Protein AF-Q7WVA7-F1 (afdb_monomer_lite)

Sequence (109 aa):
MLLATSATSLAAIPFIAASCDGMMNNENKKPETNDKKESESVAKVVKAWETKIKNKLNSAHNYTVILNMLKDSIEDAELKNSISLANSDEARKRPVKEQEGQKIMFKVG

Radius of gyration: 16.21 Å; chains: 1; bounding box: 48×37×32 Å

Organism: Mycoplasmopsis bovis (NCBI:txid28903)

Foldseek 3Di:
DDPPPPDWDKDWDWPDDDDDDDDDDDDDDDDPDPVVVVVVLVVQLVVLCVPPNVVPFDQVDFLLNSLVSSLVSHPDPVQSVQKDFPDPVRRRPGDDPPDHGDITMIITD

pLDDT: mean 75.04, std 20.75, range [36.0, 95.69]

Secondary structure (DSSP, 8-state):
---------EE---------------------SHHHHHHHHHHHHHHHIIIIIGGG--TT--HHHHHHHHHHT---HHHHHHEEES-GGGTT--PPTT-TT----EEE-

InterPro domains:
  IPR049890 Variant surface antigen A-F-like, signal domain [NF033817] (2-22)

Structure (mmCIF, N/CA/C/O backbone):
data_AF-Q7WVA7-F1
#
_entry.id   AF-Q7WVA7-F1
#
loop_
_atom_site.group_PDB
_atom_site.id
_atom_site.type_symbol
_atom_site.label_atom_id
_atom_site.label_alt_id
_atom_site.label_comp_id
_atom_site.label_asym_id
_atom_site.label_entity_id
_atom_site.label_seq_id
_atom_site.pdbx_PDB_ins_code
_atom_site.Cartn_x
_atom_site.Cartn_y
_atom_site.Cartn_z
_atom_site.occupancy
_atom_site.B_iso_or_equiv
_atom_site.auth_seq_id
_atom_site.auth_comp_id
_atom_site.auth_asym_id
_atom_site.auth_atom_id
_atom_site.pdbx_PDB_model_num
ATOM 1 N N . MET A 1 1 ? -31.170 19.490 -1.586 1.00 41.97 1 MET A N 1
ATOM 2 C CA . MET A 1 1 ? -30.234 18.345 -1.570 1.00 41.97 1 MET A CA 1
ATOM 3 C C . MET A 1 1 ? -28.853 18.888 -1.245 1.00 41.97 1 MET A C 1
ATOM 5 O O . MET A 1 1 ? -28.324 19.656 -2.034 1.00 41.97 1 MET A O 1
ATOM 9 N N . LEU A 1 2 ? -28.333 18.592 -0.052 1.00 40.47 2 LEU A N 1
ATOM 10 C CA . LEU A 1 2 ? -26.975 18.960 0.354 1.00 40.47 2 LEU A CA 1
ATOM 11 C C . LEU A 1 2 ? -25.998 18.019 -0.358 1.00 40.47 2 LEU A C 1
ATOM 13 O O . LEU A 1 2 ? -25.998 16.819 -0.097 1.00 40.47 2 LEU A O 1
ATOM 17 N N . LEU A 1 3 ? -25.211 18.561 -1.288 1.00 47.94 3 LEU A N 1
ATOM 18 C CA . LEU A 1 3 ? -24.072 17.875 -1.891 1.00 47.94 3 LEU A CA 1
ATOM 19 C C . LEU A 1 3 ? -23.012 17.700 -0.801 1.00 47.94 3 LEU A C 1
ATOM 21 O O . LEU A 1 3 ? -22.247 18.616 -0.512 1.00 47.94 3 LEU A O 1
ATOM 25 N N . ALA A 1 4 ? -23.014 16.533 -0.160 1.00 49.66 4 ALA A N 1
ATOM 26 C CA . ALA A 1 4 ? -21.932 16.106 0.708 1.00 49.66 4 ALA A CA 1
ATOM 27 C C . ALA A 1 4 ? -20.686 15.907 -0.164 1.00 49.66 4 ALA A C 1
ATOM 29 O O . ALA A 1 4 ? -20.504 14.871 -0.799 1.00 49.66 4 ALA A O 1
ATOM 30 N N . THR A 1 5 ? -19.850 16.936 -0.249 1.00 51.50 5 THR A N 1
ATOM 31 C CA . THR A 1 5 ? -18.507 16.827 -0.808 1.00 51.50 5 THR A CA 1
ATOM 32 C C . THR A 1 5 ? -17.684 15.982 0.156 1.00 51.50 5 THR A C 1
ATOM 34 O O . THR A 1 5 ? -17.224 16.475 1.184 1.00 51.50 5 THR A O 1
ATOM 37 N N . SER A 1 6 ? -17.549 14.691 -0.138 1.00 54.19 6 SER A N 1
ATOM 38 C CA . SER A 1 6 ? -16.619 13.802 0.553 1.00 54.19 6 SER A CA 1
ATOM 39 C C . SER A 1 6 ? -15.200 14.335 0.352 1.00 54.19 6 SER A C 1
ATOM 41 O O . SER A 1 6 ? -14.657 14.269 -0.754 1.00 54.19 6 SER A O 1
ATOM 43 N N . ALA A 1 7 ? -14.623 14.914 1.403 1.00 56.38 7 ALA A N 1
ATOM 44 C CA . ALA A 1 7 ? -13.229 15.319 1.426 1.00 56.38 7 ALA A CA 1
ATOM 45 C C . ALA A 1 7 ? -12.370 14.050 1.467 1.00 56.38 7 ALA A C 1
ATOM 47 O O . ALA A 1 7 ? -12.280 13.387 2.492 1.00 56.38 7 ALA A O 1
ATOM 48 N N . THR A 1 8 ? -11.793 13.661 0.332 1.00 54.75 8 THR A N 1
ATOM 49 C CA . THR A 1 8 ? -10.808 12.576 0.283 1.00 54.75 8 THR A CA 1
ATOM 50 C C . THR A 1 8 ? -9.443 13.126 0.682 1.00 54.75 8 THR A C 1
ATOM 52 O O . THR A 1 8 ? -8.897 13.954 -0.056 1.00 54.75 8 THR A O 1
ATOM 55 N N . SER A 1 9 ? -8.863 12.659 1.787 1.00 56.19 9 SER A N 1
ATOM 56 C CA . SER A 1 9 ? -7.487 13.018 2.143 1.00 56.19 9 SER A CA 1
ATOM 57 C C . SER A 1 9 ? -6.473 12.213 1.329 1.00 56.19 9 SER A C 1
ATOM 59 O O . SER A 1 9 ? -6.592 11.001 1.138 1.00 56.19 9 SER A O 1
ATOM 61 N N . LEU A 1 10 ? -5.453 12.906 0.820 1.00 46.47 10 LEU A N 1
ATOM 62 C CA . LEU A 1 10 ? -4.354 12.333 0.045 1.00 46.47 10 LEU A CA 1
ATOM 63 C C . LEU A 1 10 ? -3.116 12.208 0.936 1.00 46.47 10 LEU A C 1
ATOM 65 O O . LEU A 1 10 ? -2.532 13.216 1.326 1.00 46.47 10 LEU A O 1
ATOM 69 N N . ALA A 1 11 ? -2.674 10.982 1.218 1.00 47.00 11 ALA A N 1
ATOM 70 C CA . ALA A 1 11 ? -1.398 10.753 1.887 1.00 47.00 11 ALA A CA 1
ATOM 71 C C . ALA A 1 11 ? -0.268 10.676 0.847 1.00 47.00 11 ALA A C 1
ATOM 73 O O . ALA A 1 11 ? -0.226 9.763 0.021 1.00 47.00 11 ALA A O 1
ATOM 74 N N . ALA A 1 12 ? 0.659 11.636 0.889 1.00 47.31 12 ALA A N 1
ATOM 75 C CA . ALA A 1 12 ? 1.881 11.627 0.090 1.00 47.31 12 ALA A CA 1
ATOM 76 C C . ALA A 1 12 ? 3.062 11.185 0.960 1.00 47.31 12 ALA A C 1
ATOM 78 O O . ALA A 1 12 ? 3.489 11.938 1.829 1.00 47.31 12 ALA A O 1
ATOM 79 N N . ILE A 1 13 ? 3.600 9.980 0.741 1.00 62.88 13 ILE A N 1
ATOM 80 C CA . ILE A 1 13 ? 4.726 9.451 1.529 1.00 62.88 13 ILE A CA 1
ATOM 81 C C . ILE A 1 13 ? 6.034 9.690 0.760 1.00 62.88 13 ILE A C 1
ATOM 83 O O . ILE A 1 13 ? 6.238 9.081 -0.294 1.00 62.88 13 ILE A O 1
ATOM 87 N N . PRO A 1 14 ? 6.939 10.563 1.235 1.00 47.94 14 PRO A N 1
ATOM 88 C CA . PRO A 1 14 ? 8.272 10.682 0.669 1.00 47.94 14 PRO A CA 1
ATOM 89 C C . PRO A 1 14 ? 9.234 9.684 1.344 1.00 47.94 14 PRO A C 1
ATOM 91 O O . PRO A 1 14 ? 9.171 9.448 2.547 1.00 47.94 14 PRO A O 1
ATOM 94 N N . PHE A 1 15 ? 10.166 9.105 0.586 1.00 41.25 15 PHE A N 1
ATOM 95 C CA . PHE A 1 15 ? 11.346 8.461 1.169 1.00 41.25 15 PHE A CA 1
ATOM 96 C C . PHE A 1 15 ? 12.370 9.567 1.448 1.00 41.25 15 PHE A C 1
ATOM 98 O O . PHE A 1 15 ? 13.102 9.947 0.540 1.00 41.25 15 PHE A O 1
ATOM 105 N N . ILE A 1 16 ? 12.392 10.134 2.658 1.00 49.53 16 ILE A N 1
ATOM 106 C CA . ILE A 1 16 ? 13.395 11.145 3.034 1.00 49.53 16 ILE A CA 1
ATOM 107 C C . ILE A 1 16 ? 14.431 10.514 3.964 1.00 49.53 16 ILE A C 1
ATOM 109 O O . ILE A 1 16 ? 14.090 9.953 5.006 1.00 49.53 16 ILE A O 1
ATOM 113 N N . ALA A 1 17 ? 15.696 10.592 3.546 1.00 46.66 17 ALA A N 1
ATOM 114 C CA . ALA A 1 17 ? 16.859 10.405 4.399 1.00 46.66 17 ALA A CA 1
ATOM 115 C C . ALA A 1 17 ? 16.918 11.549 5.420 1.00 46.66 17 ALA A C 1
ATOM 117 O O . ALA A 1 17 ? 16.717 12.709 5.070 1.00 46.66 17 ALA A O 1
ATOM 118 N N . ALA A 1 18 ? 17.151 11.208 6.685 1.00 53.06 18 ALA A N 1
ATOM 119 C CA . ALA A 1 18 ? 17.089 12.146 7.793 1.00 53.06 18 ALA A CA 1
ATOM 120 C C . ALA A 1 18 ? 18.079 13.313 7.647 1.00 53.06 18 ALA A C 1
ATOM 122 O O . ALA A 1 18 ? 19.285 13.107 7.553 1.00 53.06 18 ALA A O 1
ATOM 123 N N . SER A 1 19 ? 17.562 14.528 7.794 1.00 42.69 19 SER A N 1
ATOM 124 C CA . SER A 1 19 ? 18.241 15.587 8.536 1.00 42.69 19 SER A CA 1
ATOM 125 C C . SER A 1 19 ? 17.177 16.413 9.254 1.00 42.69 19 SER A C 1
ATOM 127 O O . SER A 1 19 ? 16.357 17.071 8.616 1.00 42.69 19 SER A O 1
ATOM 129 N N . CYS A 1 20 ? 17.153 16.310 10.582 1.00 48.78 20 CYS A N 1
ATOM 130 C CA . CYS A 1 20 ? 16.380 17.193 11.446 1.00 48.78 20 CYS A CA 1
ATOM 131 C C . CYS A 1 20 ? 17.010 18.585 11.417 1.00 48.78 20 CYS A C 1
ATOM 133 O O . CYS A 1 20 ? 18.177 18.697 11.775 1.00 48.78 20 CYS A O 1
ATOM 135 N N . ASP A 1 21 ? 16.235 19.615 11.077 1.00 41.22 21 ASP A N 1
ATOM 136 C CA . ASP A 1 21 ? 16.490 20.982 11.537 1.00 41.22 21 ASP A CA 1
ATOM 137 C C . ASP A 1 21 ? 15.208 21.840 11.452 1.00 41.22 21 ASP A C 1
ATOM 139 O O . ASP A 1 21 ? 14.541 21.867 10.420 1.00 41.22 21 ASP A O 1
ATOM 143 N N . GLY A 1 22 ? 14.858 22.499 12.563 1.00 42.78 22 GLY A N 1
ATOM 144 C CA . GLY A 1 22 ? 14.199 23.815 12.587 1.00 42.78 22 GLY A CA 1
ATOM 145 C C . GLY A 1 22 ? 12.715 23.988 12.201 1.00 42.78 22 GLY A C 1
ATOM 146 O O . GLY A 1 22 ? 12.402 24.305 11.064 1.00 42.78 22 GLY A O 1
ATOM 147 N N . MET A 1 23 ? 11.827 23.932 13.208 1.00 44.66 23 MET A N 1
ATOM 148 C CA . MET A 1 23 ? 10.958 25.039 13.695 1.00 44.66 23 MET A CA 1
ATOM 149 C C . MET A 1 23 ? 10.136 25.899 12.696 1.00 44.66 23 MET A C 1
ATOM 151 O O . MET A 1 23 ? 10.725 26.576 11.869 1.00 44.66 23 MET A O 1
ATOM 155 N N . MET A 1 24 ? 8.799 26.004 12.890 1.00 39.75 24 MET A N 1
ATOM 156 C CA . MET A 1 24 ? 7.986 27.256 12.916 1.00 39.75 24 MET A CA 1
ATOM 157 C C . MET A 1 24 ? 6.501 27.005 13.294 1.00 39.75 24 MET A C 1
ATOM 159 O O . MET A 1 24 ? 6.002 25.887 13.239 1.00 39.75 24 MET A O 1
ATOM 163 N N . ASN A 1 25 ? 5.852 28.082 13.749 1.00 43.12 25 ASN A N 1
ATOM 164 C CA . ASN A 1 25 ? 4.722 28.201 14.679 1.00 43.12 25 ASN A CA 1
ATOM 165 C C . ASN A 1 25 ? 3.283 28.146 14.097 1.00 4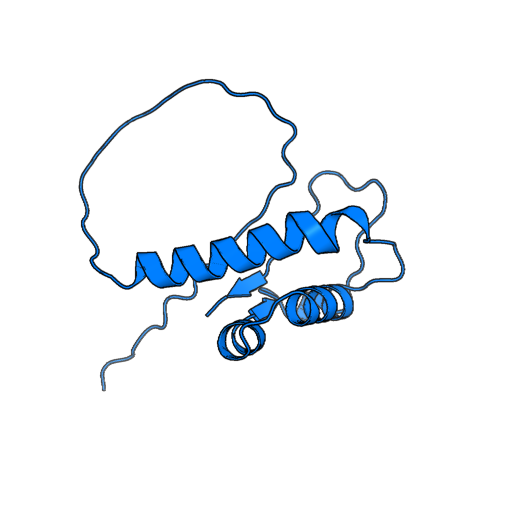3.12 25 ASN A C 1
ATOM 167 O O . ASN A 1 25 ? 3.052 28.493 12.946 1.00 43.12 25 ASN A O 1
ATOM 171 N N . ASN A 1 26 ? 2.351 27.940 15.044 1.00 41.56 26 ASN A N 1
ATOM 172 C CA . ASN A 1 26 ? 1.099 28.680 15.317 1.00 41.56 26 ASN A CA 1
ATOM 173 C C . ASN A 1 26 ? -0.288 28.289 14.754 1.00 41.56 26 ASN A C 1
ATOM 175 O O . ASN A 1 26 ? -0.508 28.091 13.567 1.00 41.56 26 ASN A O 1
ATOM 179 N N . GLU A 1 27 ? -1.225 28.377 15.713 1.00 37.22 27 GLU A N 1
ATOM 180 C CA . GLU A 1 27 ? -2.631 28.809 15.643 1.00 37.22 27 GLU A CA 1
ATOM 181 C C . GLU A 1 27 ? -3.749 27.826 15.235 1.00 37.22 27 GLU A C 1
ATOM 183 O O . GLU A 1 27 ? -4.113 27.634 14.083 1.00 37.22 27 GLU A O 1
ATOM 188 N N . ASN A 1 28 ? -4.391 27.307 16.290 1.00 53.50 28 ASN A N 1
ATOM 189 C CA . ASN A 1 28 ? -5.833 27.383 16.547 1.00 53.50 28 ASN A CA 1
ATOM 190 C C . ASN A 1 28 ? -6.790 27.023 15.391 1.00 53.50 28 ASN A C 1
ATOM 192 O O . ASN A 1 28 ? -7.395 27.879 14.747 1.00 53.50 28 ASN A O 1
ATOM 196 N N . LYS A 1 29 ? -7.076 25.727 15.254 1.00 36.00 29 LYS A N 1
ATOM 197 C CA . LYS A 1 29 ? -8.397 25.265 14.820 1.00 36.00 29 LYS A CA 1
ATOM 198 C C . LYS A 1 29 ? -8.650 23.896 15.426 1.00 36.00 29 LYS A C 1
ATOM 200 O O . LYS A 1 29 ? -7.919 22.952 15.158 1.00 36.00 29 LYS A O 1
ATOM 205 N N . LYS A 1 30 ? -9.671 23.791 16.269 1.00 52.66 30 LYS A N 1
ATOM 206 C CA . LYS A 1 30 ? -10.224 22.496 16.667 1.00 52.66 30 LYS A CA 1
ATOM 207 C C . LYS A 1 30 ? -10.964 21.923 15.448 1.00 52.66 30 LYS A C 1
ATOM 209 O O . LYS A 1 30 ? -11.811 22.632 14.899 1.00 52.66 30 LYS A O 1
ATOM 214 N N . PRO A 1 31 ? -10.715 20.663 15.064 1.00 42.47 31 PRO A N 1
ATOM 215 C CA . PRO A 1 31 ? -11.816 19.821 14.635 1.00 42.47 31 PRO A CA 1
ATOM 216 C C . PRO A 1 31 ? -11.829 18.557 15.489 1.00 42.47 31 PRO A C 1
ATOM 218 O O . PRO A 1 31 ? -10.857 17.813 15.617 1.00 42.47 31 PRO A O 1
ATOM 221 N N . GLU A 1 32 ? -12.950 18.370 16.168 1.00 49.56 32 GLU A N 1
ATOM 222 C CA . GLU A 1 32 ? -13.168 17.234 17.041 1.00 49.56 32 GLU A CA 1
ATOM 223 C C . GLU A 1 32 ? -13.513 15.995 16.213 1.00 49.56 32 GLU A C 1
ATOM 225 O O . GLU A 1 32 ? -14.466 15.965 15.435 1.00 49.56 32 GLU A O 1
ATOM 230 N N . THR A 1 33 ? -12.788 14.919 16.515 1.00 43.97 33 THR A N 1
ATOM 231 C CA . THR A 1 33 ? -13.140 13.499 16.335 1.00 43.97 33 THR A CA 1
ATOM 232 C C . THR A 1 33 ? -12.974 12.835 14.960 1.00 43.97 33 THR A C 1
ATOM 234 O O . THR A 1 33 ? -12.570 11.674 14.956 1.00 43.97 33 THR A O 1
ATOM 237 N N . ASN A 1 34 ? -13.183 13.499 13.815 1.00 43.34 34 ASN A N 1
ATOM 238 C CA . ASN A 1 34 ? -13.024 12.833 12.501 1.00 43.34 34 ASN A CA 1
ATOM 239 C C . ASN A 1 34 ? -11.558 12.713 12.044 1.00 43.34 34 ASN A C 1
ATOM 241 O O . ASN A 1 34 ? -11.127 11.625 11.658 1.00 43.34 34 ASN A 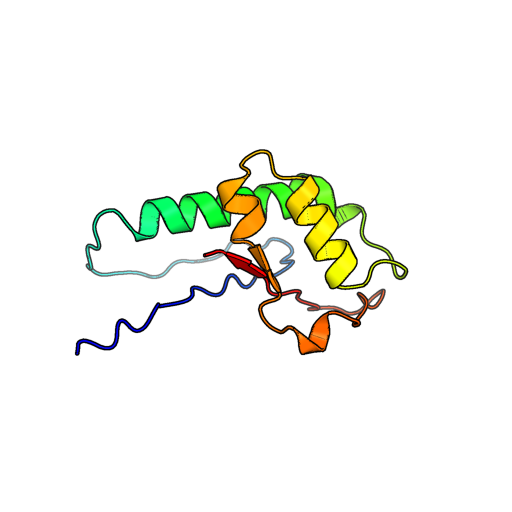O 1
ATOM 245 N N . ASP A 1 35 ? -10.753 13.765 12.214 1.00 48.03 35 ASP A N 1
ATOM 246 C CA . ASP A 1 35 ? -9.330 13.769 11.837 1.00 48.03 35 ASP A CA 1
ATOM 247 C C . ASP A 1 35 ? -8.500 12.739 12.615 1.00 48.03 35 ASP A C 1
ATOM 249 O O . ASP A 1 35 ? -7.470 12.257 12.144 1.00 48.03 35 ASP A O 1
ATOM 253 N N . LYS A 1 36 ? -8.942 12.355 13.819 1.00 52.53 36 LYS A N 1
ATOM 254 C CA . LYS A 1 36 ? -8.220 11.388 14.652 1.00 52.53 36 LYS A CA 1
ATOM 255 C C . LYS A 1 36 ? -8.353 9.955 14.123 1.00 52.53 36 LYS A C 1
ATOM 257 O O . LYS A 1 36 ? -7.358 9.247 14.040 1.00 52.53 36 LYS A O 1
ATOM 262 N N . LYS A 1 37 ? -9.553 9.532 13.705 1.00 56.25 37 LYS A N 1
ATOM 263 C CA . LYS A 1 37 ? -9.763 8.185 13.135 1.00 56.25 37 LYS A CA 1
ATOM 264 C C . LYS A 1 37 ? -9.128 8.058 11.746 1.00 56.25 37 LYS A C 1
ATOM 266 O O . LYS A 1 37 ? -8.567 7.012 11.411 1.00 56.25 37 LYS A O 1
ATOM 271 N N . GLU A 1 38 ? -9.195 9.124 10.952 1.00 57.16 38 GLU A N 1
ATOM 272 C CA . GLU A 1 38 ? -8.550 9.192 9.641 1.00 57.16 38 GLU A CA 1
ATOM 273 C C . GLU A 1 38 ? -7.022 9.188 9.774 1.00 57.16 38 GLU A C 1
ATOM 275 O O . GLU A 1 38 ? -6.354 8.372 9.140 1.00 57.16 38 GLU A O 1
ATOM 280 N N . SER A 1 39 ? -6.463 9.986 10.692 1.00 72.38 39 SER A N 1
ATOM 281 C CA . SER A 1 39 ? -5.025 9.949 10.989 1.00 72.38 39 SER A CA 1
ATOM 282 C C . SER A 1 39 ? -4.566 8.606 11.563 1.00 72.38 39 SER A C 1
ATOM 284 O O . SER A 1 39 ? -3.489 8.144 11.197 1.00 72.38 39 SER A O 1
ATOM 286 N N . GLU A 1 40 ? -5.373 7.919 12.378 1.00 84.19 40 GLU A N 1
ATOM 287 C CA . GLU A 1 40 ? -5.068 6.562 12.857 1.00 84.19 40 GLU A CA 1
ATOM 288 C C . GLU A 1 40 ? -5.070 5.528 11.721 1.00 84.19 40 GLU A C 1
ATOM 290 O O . GLU A 1 40 ? -4.186 4.671 11.654 1.00 84.19 40 GLU A O 1
ATOM 295 N N . SER A 1 41 ? -6.038 5.611 10.808 1.00 87.19 41 SER A N 1
ATOM 296 C CA . SER A 1 41 ? -6.145 4.720 9.646 1.00 87.19 41 SER A CA 1
ATOM 297 C C . SER A 1 41 ? -4.966 4.916 8.696 1.00 87.19 41 SER A C 1
ATOM 299 O O . SER A 1 41 ? -4.293 3.952 8.327 1.00 87.19 41 SER A O 1
ATOM 301 N N . VAL A 1 42 ? -4.645 6.170 8.377 1.00 88.38 42 VAL A N 1
ATOM 302 C CA . VAL A 1 42 ? -3.468 6.529 7.579 1.00 88.38 42 VAL A CA 1
ATOM 303 C C . VAL A 1 42 ? -2.185 6.081 8.280 1.00 88.38 42 VAL A C 1
ATOM 305 O O . VAL A 1 42 ? -1.340 5.457 7.644 1.00 88.38 42 VAL A O 1
ATOM 308 N N . ALA A 1 43 ? -2.047 6.296 9.591 1.00 89.56 43 ALA A N 1
ATOM 309 C CA . ALA A 1 43 ? -0.872 5.861 10.347 1.00 89.56 43 ALA A CA 1
ATOM 310 C C . ALA A 1 43 ? -0.685 4.335 10.315 1.00 89.56 43 ALA A C 1
ATOM 312 O O . ALA A 1 43 ? 0.440 3.857 10.150 1.00 89.56 43 ALA A O 1
ATOM 313 N N . LYS A 1 44 ? -1.769 3.553 10.414 1.00 91.38 44 LYS A N 1
ATOM 314 C CA . LYS A 1 44 ? -1.723 2.088 10.259 1.00 91.38 44 LYS A CA 1
ATOM 315 C C . LYS A 1 44 ? -1.231 1.686 8.867 1.00 91.38 44 LYS A C 1
ATOM 317 O O . LYS A 1 44 ? -0.362 0.820 8.763 1.00 91.38 44 LYS A O 1
ATOM 322 N N . VAL A 1 45 ? -1.742 2.330 7.817 1.00 91.31 45 VAL A N 1
ATOM 323 C CA . VAL A 1 45 ? -1.336 2.073 6.425 1.00 91.31 45 VAL A CA 1
ATOM 324 C C . VAL A 1 45 ? 0.137 2.430 6.204 1.00 91.31 45 VAL A C 1
ATOM 326 O O . VAL A 1 45 ? 0.883 1.623 5.651 1.00 91.31 45 VAL A O 1
ATOM 329 N N . VAL A 1 46 ? 0.587 3.588 6.698 1.00 91.31 46 VAL A N 1
ATOM 330 C CA . VAL A 1 46 ? 1.993 4.025 6.633 1.00 91.31 46 VAL A CA 1
ATOM 331 C C . VAL A 1 46 ? 2.902 3.040 7.370 1.00 91.31 46 VAL A C 1
ATOM 333 O O . VAL A 1 46 ? 3.908 2.593 6.823 1.00 91.31 46 VAL A O 1
ATOM 336 N N . LYS A 1 47 ? 2.526 2.616 8.580 1.00 92.19 47 LYS A N 1
ATOM 337 C CA . LYS A 1 47 ? 3.303 1.636 9.347 1.00 92.19 47 LYS A CA 1
ATOM 338 C C . LYS A 1 47 ? 3.389 0.287 8.630 1.00 92.19 47 LYS A C 1
ATOM 340 O O . LYS A 1 47 ? 4.463 -0.318 8.592 1.00 92.19 47 LYS A O 1
ATOM 345 N N . ALA A 1 48 ? 2.287 -0.197 8.054 1.00 93.38 48 ALA A N 1
ATOM 346 C CA . ALA A 1 48 ? 2.278 -1.430 7.266 1.00 93.38 48 ALA A CA 1
ATOM 347 C C . ALA A 1 48 ? 3.194 -1.308 6.037 1.00 93.38 48 ALA A C 1
ATOM 349 O O . ALA A 1 48 ? 4.003 -2.200 5.775 1.00 93.38 48 ALA A O 1
ATOM 350 N N . TRP A 1 49 ? 3.139 -0.171 5.340 1.00 93.12 49 TRP A N 1
ATOM 351 C CA . TRP A 1 49 ? 4.025 0.136 4.223 1.00 93.12 49 TRP A CA 1
ATOM 352 C C . TRP A 1 49 ? 5.506 0.054 4.614 1.00 93.12 49 TRP A C 1
ATOM 354 O O . TRP A 1 49 ? 6.263 -0.718 4.017 1.00 93.12 49 TRP A O 1
ATOM 364 N N . GLU A 1 50 ? 5.917 0.810 5.634 1.00 90.50 50 GLU A N 1
ATOM 365 C CA . GLU A 1 50 ? 7.318 0.912 6.051 1.00 90.50 50 GLU A CA 1
ATOM 366 C C . GLU A 1 50 ? 7.880 -0.414 6.561 1.00 90.50 50 GLU A C 1
ATOM 368 O O . GLU A 1 50 ? 9.015 -0.770 6.246 1.00 90.50 50 GLU A O 1
ATOM 373 N N . THR A 1 51 ? 7.082 -1.168 7.321 1.00 93.12 51 THR A N 1
ATOM 374 C CA . THR A 1 51 ? 7.552 -2.389 7.989 1.00 93.12 51 THR A CA 1
ATOM 375 C C . THR A 1 51 ? 7.437 -3.645 7.129 1.00 93.12 51 THR A C 1
ATOM 377 O O . THR A 1 51 ? 8.231 -4.571 7.302 1.00 93.12 51 THR A O 1
ATOM 380 N N . LYS A 1 52 ? 6.456 -3.723 6.217 1.00 92.06 52 LYS A N 1
ATOM 381 C CA . LYS A 1 52 ? 6.150 -4.962 5.481 1.00 92.06 52 LYS A CA 1
ATOM 382 C C . LYS A 1 52 ? 6.426 -4.884 3.986 1.00 92.06 52 LYS A C 1
ATOM 384 O O . LYS A 1 52 ? 6.732 -5.930 3.412 1.00 92.06 52 LYS A O 1
ATOM 389 N N . ILE A 1 53 ? 6.334 -3.702 3.369 1.00 91.75 53 ILE A N 1
ATOM 390 C CA . ILE A 1 53 ? 6.303 -3.565 1.902 1.00 91.75 53 ILE A CA 1
ATOM 391 C C . ILE A 1 53 ? 7.554 -2.895 1.338 1.00 91.75 53 ILE A C 1
ATOM 393 O O . ILE A 1 53 ? 8.153 -3.438 0.413 1.00 91.75 53 ILE A O 1
ATOM 397 N N . LYS A 1 54 ? 7.974 -1.755 1.899 1.00 86.06 54 LYS A N 1
ATOM 398 C CA . LYS A 1 54 ? 9.024 -0.867 1.363 1.00 86.06 54 LYS A CA 1
ATOM 399 C C . LYS A 1 54 ? 10.285 -1.596 0.872 1.00 86.06 54 LYS A C 1
ATOM 401 O O . LYS A 1 54 ? 10.750 -1.332 -0.231 1.00 86.06 54 LYS A O 1
ATOM 406 N N . ASN A 1 55 ? 10.793 -2.553 1.647 1.00 87.62 55 ASN A N 1
ATOM 407 C CA . ASN A 1 55 ? 12.031 -3.281 1.329 1.00 87.62 55 ASN A CA 1
ATOM 408 C C . ASN A 1 55 ? 11.823 -4.546 0.470 1.00 87.62 55 ASN A C 1
ATOM 410 O O . ASN A 1 55 ? 12.784 -5.253 0.185 1.00 87.62 55 ASN A O 1
ATOM 414 N N . LYS A 1 56 ? 10.582 -4.865 0.083 1.00 87.50 56 LYS A N 1
ATOM 415 C CA . LYS A 1 56 ? 10.225 -6.059 -0.710 1.00 87.50 56 LYS A CA 1
ATOM 416 C C . LYS A 1 56 ? 9.855 -5.734 -2.158 1.00 87.50 56 LYS A C 1
ATOM 418 O O . LYS A 1 56 ? 9.502 -6.632 -2.921 1.00 87.50 56 LYS A O 1
ATOM 423 N N . LEU A 1 57 ? 9.885 -4.457 -2.537 1.00 87.12 57 LEU A N 1
ATOM 424 C CA . LEU A 1 57 ? 9.545 -4.024 -3.886 1.00 87.12 57 LEU A CA 1
ATOM 425 C C . LEU A 1 57 ? 10.652 -4.388 -4.874 1.00 87.12 57 LEU A C 1
ATOM 427 O O . LEU A 1 57 ? 11.838 -4.251 -4.591 1.00 87.12 57 LEU A O 1
ATOM 431 N N . ASN A 1 58 ? 10.243 -4.836 -6.054 1.00 85.12 58 ASN A N 1
ATOM 432 C CA . ASN A 1 58 ? 11.123 -5.110 -7.178 1.00 85.12 58 ASN A CA 1
ATOM 433 C C . ASN A 1 58 ? 10.403 -4.718 -8.480 1.00 85.12 58 ASN A C 1
ATOM 435 O O . ASN A 1 58 ? 9.225 -4.352 -8.464 1.00 85.12 58 ASN A O 1
ATOM 439 N N . SER A 1 59 ? 11.105 -4.809 -9.608 1.00 83.06 59 SER A N 1
ATOM 440 C CA . SER A 1 59 ? 10.596 -4.401 -10.923 1.00 83.06 59 SER A CA 1
ATOM 441 C C . SER A 1 59 ? 9.430 -5.248 -11.453 1.00 83.06 59 SER A C 1
ATOM 443 O O . SER A 1 59 ? 8.775 -4.832 -12.407 1.00 83.06 59 SER A O 1
ATOM 445 N N . ALA A 1 60 ? 9.140 -6.414 -10.867 1.00 87.69 60 ALA A N 1
ATOM 446 C CA . ALA A 1 60 ? 7.998 -7.243 -11.252 1.00 87.69 60 ALA A CA 1
ATOM 447 C C . ALA A 1 60 ? 6.678 -6.757 -10.629 1.00 87.69 60 ALA A C 1
ATOM 449 O O . ALA A 1 60 ? 5.603 -7.033 -11.166 1.00 87.69 60 ALA A O 1
ATOM 450 N N . HIS A 1 61 ? 6.736 -6.009 -9.525 1.00 92.56 61 HIS A N 1
ATOM 451 C CA . HIS A 1 61 ? 5.547 -5.513 -8.840 1.00 92.56 61 HIS A CA 1
ATOM 452 C C . HIS A 1 61 ? 5.033 -4.238 -9.515 1.00 92.56 61 HIS A C 1
ATOM 454 O O . HIS A 1 61 ? 5.694 -3.209 -9.482 1.00 92.56 61 HIS A O 1
ATOM 460 N N . ASN A 1 62 ? 3.847 -4.275 -10.122 1.00 94.31 62 ASN A N 1
ATOM 461 C CA . ASN A 1 62 ? 3.154 -3.051 -10.544 1.00 94.31 62 ASN A CA 1
ATOM 462 C C . ASN A 1 62 ? 2.349 -2.448 -9.381 1.00 94.31 62 ASN A C 1
ATOM 464 O O . ASN A 1 62 ? 2.184 -3.078 -8.337 1.00 94.31 62 ASN A O 1
ATOM 468 N N . TYR A 1 63 ? 1.831 -1.234 -9.546 1.00 94.31 63 TYR A N 1
ATOM 469 C CA . TYR A 1 63 ? 1.145 -0.530 -8.459 1.00 94.31 63 TYR A CA 1
ATOM 470 C C . TYR A 1 63 ? -0.117 -1.255 -7.969 1.00 94.31 63 TYR A C 1
ATOM 472 O O . TYR A 1 63 ? -0.421 -1.193 -6.780 1.00 94.31 63 TYR A O 1
ATOM 480 N N . THR A 1 64 ? -0.812 -2.012 -8.826 1.00 95.31 64 THR A N 1
ATOM 481 C CA . THR A 1 64 ? -1.904 -2.902 -8.392 1.00 95.31 64 THR A CA 1
ATOM 482 C C . THR A 1 64 ? -1.416 -4.014 -7.469 1.00 95.31 64 THR A C 1
ATOM 484 O O . THR A 1 64 ? -2.019 -4.255 -6.428 1.00 95.31 64 THR A O 1
ATOM 487 N N . VAL A 1 65 ? -0.320 -4.688 -7.821 1.00 95.69 65 VAL A N 1
ATOM 488 C CA . VAL A 1 65 ? 0.266 -5.737 -6.975 1.00 95.69 65 VAL A CA 1
ATOM 489 C C . VAL A 1 65 ? 0.704 -5.143 -5.641 1.00 95.69 65 VAL A C 1
ATOM 491 O O . VAL A 1 65 ? 0.411 -5.708 -4.594 1.00 95.69 65 VAL A O 1
ATOM 494 N N . ILE A 1 66 ? 1.331 -3.969 -5.666 1.00 94.88 66 ILE A N 1
ATOM 495 C CA . ILE A 1 66 ? 1.771 -3.265 -4.459 1.00 94.88 66 ILE A CA 1
ATOM 496 C C . ILE A 1 66 ? 0.580 -2.886 -3.567 1.00 94.88 66 ILE A C 1
ATOM 498 O O . ILE A 1 66 ? 0.647 -3.076 -2.354 1.00 94.88 66 ILE A O 1
ATOM 502 N N . LEU A 1 67 ? -0.521 -2.402 -4.154 1.00 95.31 67 LEU A N 1
ATOM 503 C CA . LEU A 1 67 ? -1.768 -2.145 -3.431 1.00 95.31 67 LEU A CA 1
ATOM 504 C C . LEU A 1 67 ? -2.287 -3.419 -2.751 1.00 95.31 67 LEU A C 1
ATOM 506 O O . LEU A 1 67 ? -2.642 -3.375 -1.577 1.00 95.31 67 LEU A O 1
ATOM 510 N N . ASN A 1 68 ? -2.315 -4.546 -3.462 1.00 95.44 68 ASN A N 1
ATOM 511 C CA . ASN A 1 68 ? -2.787 -5.811 -2.897 1.00 95.44 68 ASN A CA 1
ATOM 512 C C . ASN A 1 68 ? -1.890 -6.279 -1.749 1.00 95.44 68 ASN A C 1
ATOM 514 O O . ASN A 1 68 ? -2.396 -6.579 -0.675 1.00 95.44 68 ASN A O 1
ATOM 518 N N . MET A 1 69 ? -0.565 -6.216 -1.916 1.00 94.94 69 MET A N 1
ATOM 519 C CA . MET A 1 69 ? 0.374 -6.532 -0.836 1.00 94.94 69 MET A CA 1
ATOM 520 C C . MET A 1 69 ? 0.133 -5.653 0.399 1.00 94.94 69 MET A C 1
ATOM 522 O O . MET A 1 69 ? 0.175 -6.142 1.528 1.00 94.94 69 MET A O 1
ATOM 526 N N . LEU A 1 70 ? -0.135 -4.358 0.205 1.00 95.00 70 LEU A N 1
ATOM 527 C CA . LEU A 1 70 ? -0.449 -3.436 1.296 1.00 95.00 70 LEU A CA 1
ATOM 528 C C . LEU A 1 70 ? -1.754 -3.821 2.011 1.00 95.00 70 LEU A C 1
ATOM 530 O O . LEU A 1 70 ? -1.776 -3.851 3.240 1.00 95.00 70 LEU A O 1
ATOM 534 N N . LYS A 1 71 ? -2.811 -4.176 1.270 1.00 95.12 71 LYS A N 1
ATOM 535 C CA . LYS A 1 71 ? -4.075 -4.667 1.847 1.00 95.12 71 LYS A CA 1
ATOM 536 C C . LYS A 1 71 ? -3.887 -5.978 2.610 1.00 95.12 71 LYS A C 1
ATOM 538 O O . LYS A 1 71 ? -4.402 -6.121 3.717 1.00 95.12 71 LYS A O 1
ATOM 543 N N . ASP A 1 72 ? -3.107 -6.904 2.068 1.00 95.25 72 ASP A N 1
ATOM 544 C CA . ASP A 1 72 ? -2.807 -8.189 2.707 1.00 95.25 72 ASP A CA 1
ATOM 545 C C . ASP A 1 72 ? -1.997 -8.016 4.001 1.00 95.25 72 ASP A C 1
ATOM 547 O O . ASP A 1 72 ? -2.080 -8.844 4.905 1.00 95.25 72 ASP A O 1
ATOM 551 N N . SER A 1 73 ? -1.251 -6.912 4.118 1.00 92.81 73 SER A N 1
ATOM 552 C CA . SER A 1 73 ? -0.436 -6.570 5.295 1.00 92.81 73 SER A CA 1
ATOM 553 C C . SER A 1 73 ? -1.224 -5.966 6.457 1.00 92.81 73 SER A C 1
ATOM 555 O O . SER A 1 73 ? -0.667 -5.776 7.538 1.00 92.81 73 SER A O 1
ATOM 557 N N . ILE A 1 74 ? -2.482 -5.601 6.229 1.00 92.94 74 ILE A N 1
ATOM 558 C CA . ILE A 1 74 ? -3.370 -5.017 7.234 1.00 92.94 74 ILE A CA 1
ATOM 559 C C . ILE A 1 74 ? -4.242 -6.145 7.792 1.00 92.94 74 ILE A C 1
ATOM 561 O O . ILE A 1 74 ? -4.493 -7.131 7.112 1.00 92.94 74 ILE A O 1
ATOM 565 N N . GLU A 1 75 ? -4.690 -6.058 9.039 1.00 91.62 75 GLU A N 1
ATOM 566 C CA . GLU A 1 75 ? -5.609 -7.057 9.616 1.00 91.62 75 GLU A CA 1
ATOM 567 C C . GLU A 1 75 ? -7.062 -6.578 9.545 1.00 91.62 75 GLU A C 1
ATOM 569 O O . GLU A 1 75 ? -7.959 -7.341 9.199 1.00 91.62 75 GLU A O 1
ATOM 574 N N . ASP A 1 76 ? -7.266 -5.284 9.781 1.00 90.88 76 ASP A N 1
ATOM 575 C CA . ASP A 1 76 ? -8.554 -4.595 9.763 1.00 90.88 76 ASP A CA 1
ATOM 576 C C . ASP A 1 76 ? -9.224 -4.656 8.376 1.00 90.88 76 ASP A C 1
ATOM 578 O O . ASP A 1 76 ? -8.745 -4.064 7.406 1.00 90.88 76 ASP A O 1
ATOM 582 N N . ALA A 1 77 ? -10.332 -5.394 8.281 1.00 90.94 77 ALA A N 1
ATOM 583 C CA . ALA A 1 77 ? -11.042 -5.626 7.026 1.00 90.94 77 ALA A CA 1
ATOM 584 C C . ALA A 1 77 ? -11.730 -4.367 6.472 1.00 90.94 77 ALA A C 1
ATOM 586 O O . ALA A 1 77 ? -11.776 -4.196 5.253 1.00 90.94 77 ALA A O 1
ATOM 587 N N . GLU A 1 78 ? -12.235 -3.479 7.334 1.00 90.44 78 GLU A N 1
ATOM 588 C CA . GLU A 1 78 ? -12.843 -2.218 6.890 1.00 90.44 78 GLU A CA 1
ATOM 589 C C . GLU A 1 78 ? -11.778 -1.327 6.250 1.00 90.44 78 GLU A C 1
ATOM 591 O O . GLU A 1 78 ? -11.959 -0.832 5.135 1.00 90.44 78 GLU A O 1
ATOM 596 N N . LEU A 1 79 ? -10.618 -1.218 6.902 1.00 90.94 79 LEU A N 1
ATOM 597 C CA . LEU A 1 79 ? -9.493 -0.440 6.399 1.00 90.94 79 LEU A CA 1
ATOM 598 C C . LEU A 1 79 ? -8.941 -0.996 5.078 1.00 90.94 79 LEU A C 1
ATOM 600 O O . LEU A 1 79 ? -8.631 -0.234 4.170 1.00 90.94 79 LEU A O 1
ATOM 604 N N . LYS A 1 80 ? -8.851 -2.321 4.903 1.00 92.94 80 LYS A N 1
ATOM 605 C CA . LYS A 1 80 ? -8.432 -2.919 3.614 1.00 92.94 80 LYS A CA 1
ATOM 606 C C . LYS A 1 80 ? -9.287 -2.460 2.440 1.00 92.94 80 LYS A C 1
ATOM 608 O O . LYS A 1 80 ? -8.780 -2.240 1.332 1.00 92.94 80 LYS A O 1
ATOM 613 N N . ASN A 1 81 ? -10.591 -2.373 2.674 1.00 91.81 81 ASN A N 1
ATOM 614 C CA . ASN A 1 81 ? -11.561 -2.050 1.642 1.00 91.81 81 ASN A CA 1
ATOM 615 C C . ASN A 1 81 ? -11.563 -0.556 1.308 1.00 91.81 81 ASN A C 1
ATOM 617 O O . ASN A 1 81 ? -11.821 -0.216 0.156 1.00 91.81 81 ASN A O 1
ATOM 621 N N . SER A 1 82 ? -11.182 0.309 2.252 1.00 91.50 82 SER A N 1
ATOM 622 C CA . SER A 1 82 ? -11.068 1.756 2.032 1.00 91.50 82 SER A CA 1
ATOM 623 C C . SER A 1 82 ? -9.749 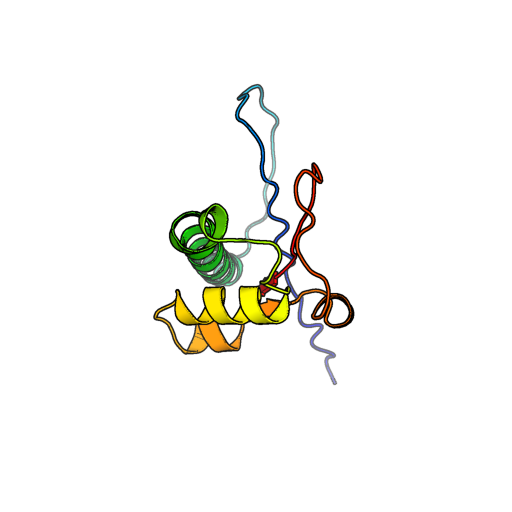2.198 1.381 1.00 91.50 82 SER A C 1
ATOM 625 O O . SER A 1 82 ? -9.607 3.358 0.999 1.00 91.50 82 SER A O 1
ATOM 627 N N . ILE A 1 83 ? -8.772 1.295 1.207 1.00 93.31 83 ILE A N 1
ATOM 628 C CA . ILE A 1 83 ? -7.501 1.632 0.548 1.00 93.31 83 ILE A CA 1
ATOM 629 C C . ILE A 1 83 ? -7.614 1.453 -0.966 1.00 93.31 83 ILE A C 1
ATOM 631 O O . ILE A 1 83 ? -7.985 0.389 -1.471 1.00 93.31 83 ILE A O 1
ATOM 635 N N . SER A 1 84 ? -7.207 2.469 -1.719 1.00 94.94 84 SER A N 1
ATOM 636 C CA . SER A 1 84 ? -7.118 2.421 -3.181 1.00 94.94 84 SER A CA 1
ATOM 637 C C . SER A 1 84 ? -5.912 3.208 -3.696 1.00 94.94 84 SER A C 1
ATOM 639 O O . SER A 1 84 ? -5.273 3.952 -2.953 1.00 94.94 84 SER A O 1
ATOM 641 N N . LEU A 1 85 ? -5.561 3.040 -4.974 1.00 93.75 85 LEU A N 1
ATOM 642 C CA . LEU A 1 85 ? -4.598 3.936 -5.618 1.00 93.75 85 LEU A CA 1
ATOM 643 C C . LEU A 1 85 ? -5.236 5.313 -5.800 1.00 93.75 85 LEU A C 1
ATOM 645 O O . LEU A 1 85 ? -6.384 5.421 -6.230 1.00 93.75 85 LEU A O 1
ATOM 649 N N . ALA A 1 86 ? -4.479 6.374 -5.528 1.00 90.50 86 ALA A N 1
ATOM 650 C CA . ALA A 1 86 ? -4.975 7.731 -5.727 1.00 90.50 86 ALA A CA 1
ATOM 651 C C . ALA A 1 86 ? -5.288 8.021 -7.201 1.00 90.50 86 ALA A C 1
ATOM 653 O O . ALA A 1 86 ? -6.270 8.713 -7.485 1.00 90.50 86 ALA A O 1
ATOM 654 N N . ASN A 1 87 ? -4.484 7.449 -8.103 1.00 90.62 87 ASN A N 1
ATOM 655 C CA . ASN A 1 87 ? -4.674 7.479 -9.545 1.00 90.62 87 ASN A CA 1
ATOM 656 C C . ASN A 1 87 ? -4.753 6.044 -10.100 1.00 90.62 87 ASN A C 1
ATOM 658 O O . ASN A 1 87 ? -3.773 5.296 -10.061 1.00 90.62 87 ASN A O 1
ATOM 662 N N . SER A 1 88 ? -5.916 5.667 -10.631 1.00 89.75 88 SER A N 1
ATOM 663 C CA . SER A 1 88 ? -6.157 4.352 -11.236 1.00 89.75 88 SER A CA 1
ATOM 664 C C . SER A 1 88 ? -5.380 4.125 -12.530 1.00 89.75 88 SER A C 1
ATOM 666 O O . SER A 1 88 ? -5.047 2.983 -12.841 1.00 89.75 88 SER A O 1
ATOM 668 N N . ASP A 1 89 ? -5.036 5.184 -13.262 1.00 92.56 89 ASP A N 1
ATOM 669 C CA . ASP A 1 89 ? -4.310 5.081 -14.536 1.00 92.56 89 ASP A CA 1
ATOM 670 C C . ASP A 1 89 ? -2.875 4.582 -14.326 1.00 92.56 89 ASP A C 1
ATOM 672 O O . ASP A 1 89 ? -2.239 4.023 -15.221 1.00 92.56 89 ASP A O 1
ATOM 676 N N . GLU A 1 90 ? -2.364 4.726 -13.103 1.00 90.06 90 GLU A N 1
ATOM 677 C CA . GLU A 1 90 ? -1.037 4.260 -12.720 1.00 90.06 90 GLU A CA 1
ATOM 678 C C . GLU A 1 90 ? -1.008 2.802 -12.268 1.00 90.06 90 GLU A C 1
ATOM 680 O O . GLU A 1 90 ? 0.071 2.267 -12.039 1.00 90.06 90 GLU A O 1
ATOM 685 N N . ALA A 1 91 ? -2.157 2.125 -12.193 1.00 92.12 91 ALA A N 1
ATOM 686 C CA . ALA A 1 91 ? -2.280 0.741 -11.730 1.00 92.12 91 ALA A CA 1
ATOM 687 C C . ALA A 1 91 ? -1.270 -0.219 -12.387 1.00 92.12 91 ALA A C 1
ATOM 689 O O . ALA A 1 91 ? -0.692 -1.092 -11.735 1.00 92.12 91 ALA A O 1
ATOM 690 N N . ARG A 1 92 ? -1.019 -0.025 -13.688 1.00 93.31 92 ARG A N 1
ATOM 691 C CA . ARG A 1 92 ? -0.110 -0.858 -14.487 1.00 93.31 92 ARG A CA 1
ATOM 692 C C . ARG A 1 92 ? 1.344 -0.378 -14.475 1.00 93.31 92 ARG A C 1
ATOM 694 O O . ARG A 1 92 ? 2.205 -1.108 -14.967 1.00 93.31 92 ARG A O 1
ATOM 701 N N . LYS A 1 93 ? 1.631 0.812 -13.932 1.00 92.19 93 LYS A N 1
ATOM 702 C CA . LYS A 1 93 ? 3.003 1.317 -13.789 1.00 92.19 93 LYS A CA 1
ATOM 703 C C . LYS A 1 93 ? 3.769 0.455 -12.790 1.00 92.19 93 LYS A C 1
ATOM 705 O O . LYS A 1 93 ? 3.196 -0.148 -11.882 1.00 92.19 93 LYS A O 1
ATOM 710 N N . ARG A 1 94 ? 5.081 0.380 -12.993 1.00 91.62 94 ARG A N 1
ATOM 711 C CA . ARG A 1 94 ? 6.016 -0.363 -12.147 1.00 91.62 94 ARG A CA 1
ATOM 712 C C . ARG A 1 94 ? 6.984 0.618 -11.491 1.00 91.62 94 ARG A C 1
ATOM 714 O O . ARG A 1 94 ? 7.334 1.611 -12.135 1.00 91.62 94 ARG A O 1
ATOM 721 N N . PRO A 1 95 ? 7.440 0.348 -10.257 1.00 87.25 95 PRO A N 1
ATOM 722 C CA . PRO A 1 95 ? 8.572 1.048 -9.688 1.00 87.25 95 PRO A CA 1
ATOM 723 C C . PRO A 1 95 ? 9.774 0.936 -10.622 1.00 87.25 95 PRO A C 1
ATOM 725 O O . PRO A 1 95 ? 10.051 -0.133 -11.175 1.00 87.25 95 PRO A O 1
ATOM 728 N N . VAL A 1 96 ? 10.472 2.050 -10.807 1.00 85.25 96 VAL A N 1
ATOM 729 C CA . VAL A 1 96 ? 11.648 2.120 -11.671 1.00 85.25 96 VAL A CA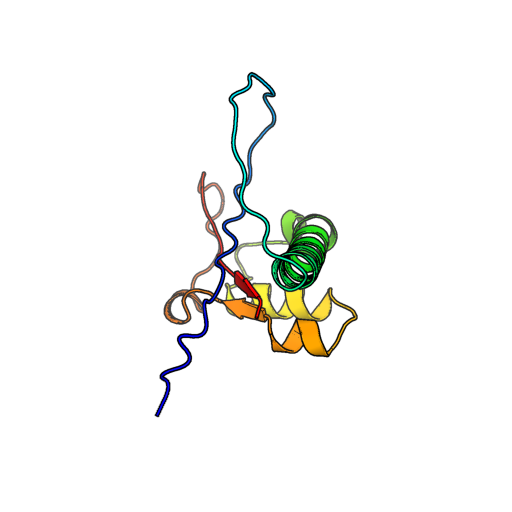 1
ATOM 730 C C . VAL A 1 96 ? 12.859 2.055 -10.759 1.00 85.25 96 VAL A C 1
ATOM 732 O O . VAL A 1 96 ? 12.988 2.839 -9.819 1.00 85.25 96 VAL A O 1
ATOM 735 N N . LYS A 1 97 ? 13.733 1.080 -11.009 1.00 79.38 97 LYS A N 1
ATOM 736 C CA . LYS A 1 97 ? 14.963 0.923 -10.234 1.00 79.38 97 LYS A CA 1
ATOM 737 C C . LYS A 1 97 ? 15.803 2.196 -10.379 1.00 79.38 97 LYS A C 1
ATOM 739 O O . LYS A 1 97 ? 15.893 2.726 -11.479 1.00 79.38 97 LYS A O 1
ATOM 744 N N . GLU A 1 98 ? 16.388 2.664 -9.277 1.00 78.38 98 GLU A N 1
ATOM 745 C CA . GLU A 1 98 ? 17.282 3.839 -9.239 1.00 78.38 98 GLU A CA 1
ATOM 746 C C . GLU A 1 98 ? 16.615 5.182 -9.594 1.00 78.38 98 GLU A C 1
ATOM 748 O O . GLU A 1 98 ? 17.296 6.200 -9.681 1.00 78.38 98 GLU A O 1
ATOM 753 N N . GLN A 1 99 ? 15.284 5.233 -9.725 1.00 79.62 99 GLN A N 1
ATOM 754 C CA . GLN A 1 99 ? 14.577 6.501 -9.872 1.00 79.62 99 GLN A CA 1
ATOM 755 C C . GLN A 1 99 ? 14.405 7.180 -8.506 1.00 79.62 99 GLN A C 1
ATOM 757 O O . GLN A 1 99 ? 13.565 6.784 -7.693 1.00 79.62 9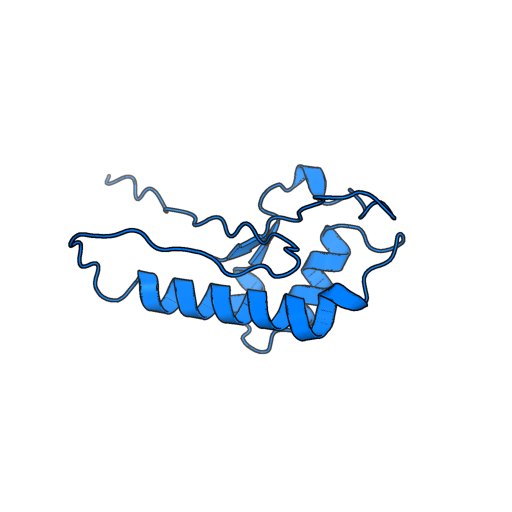9 GLN A O 1
ATOM 762 N N . GLU A 1 100 ? 15.172 8.243 -8.271 1.00 78.00 100 GLU A N 1
ATOM 763 C CA . GLU A 1 100 ? 15.008 9.088 -7.090 1.00 78.00 100 GLU A CA 1
ATOM 764 C C . GLU A 1 100 ? 13.653 9.813 -7.093 1.00 78.00 100 GLU A C 1
ATOM 766 O O . GLU A 1 100 ? 13.109 10.190 -8.133 1.00 78.00 100 GLU A O 1
ATOM 771 N N . GLY A 1 101 ? 13.076 9.995 -5.902 1.00 77.56 101 GLY A N 1
ATOM 772 C CA . GLY A 1 101 ? 11.835 10.753 -5.724 1.00 77.56 101 GLY A CA 1
ATOM 773 C C . GLY A 1 101 ? 10.559 10.074 -6.235 1.00 77.56 101 GLY A C 1
ATOM 774 O O . GLY A 1 101 ? 9.506 10.715 -6.246 1.00 77.56 101 GLY A O 1
ATOM 775 N N . GLN A 1 102 ? 10.606 8.797 -6.632 1.00 81.31 102 GLN A N 1
ATOM 776 C CA . GLN A 1 102 ? 9.410 8.052 -7.030 1.00 81.31 102 GLN A CA 1
ATOM 777 C C . GLN A 1 102 ? 8.429 7.912 -5.853 1.00 81.31 102 GLN A C 1
ATOM 779 O O . GLN A 1 102 ? 8.802 7.505 -4.752 1.00 81.31 102 GLN A O 1
ATOM 784 N N . LYS A 1 103 ? 7.154 8.244 -6.091 1.00 86.88 103 LYS A N 1
ATOM 785 C CA . LYS A 1 103 ? 6.074 8.162 -5.098 1.00 86.88 103 LYS A CA 1
ATOM 786 C C . LYS A 1 103 ? 4.927 7.315 -5.637 1.00 86.88 103 LYS A C 1
ATOM 788 O O . LYS A 1 103 ? 4.584 7.412 -6.813 1.00 86.8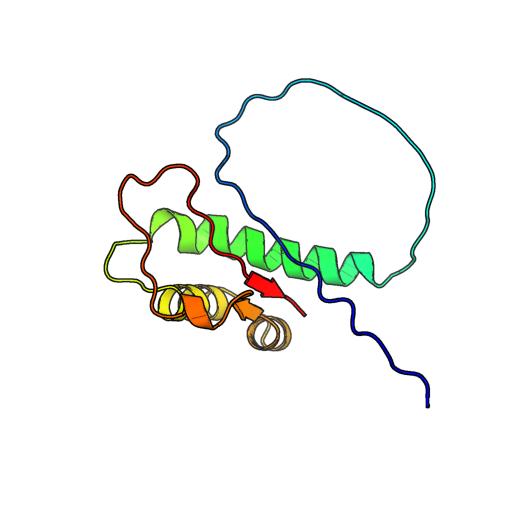8 103 LYS A O 1
ATOM 793 N N . ILE A 1 104 ? 4.325 6.521 -4.756 1.00 88.12 104 ILE A N 1
ATOM 794 C CA . ILE A 1 104 ? 3.059 5.826 -5.000 1.00 88.12 104 ILE A CA 1
ATOM 795 C C . ILE A 1 104 ? 2.052 6.420 -4.024 1.00 88.12 104 ILE A C 1
ATOM 797 O O . ILE A 1 104 ? 2.303 6.462 -2.821 1.00 88.12 104 ILE A O 1
ATOM 801 N N . MET A 1 105 ? 0.940 6.918 -4.552 1.00 90.19 105 MET A N 1
ATOM 802 C CA . MET A 1 105 ? -0.072 7.621 -3.771 1.00 90.19 105 MET A CA 1
ATOM 803 C C . MET A 1 105 ? -1.245 6.680 -3.498 1.00 90.19 105 MET A C 1
ATOM 805 O O . MET A 1 105 ? -1.852 6.161 -4.439 1.00 90.19 105 MET A O 1
ATOM 809 N N . PHE A 1 106 ? -1.587 6.494 -2.225 1.00 91.94 106 PHE A N 1
ATOM 810 C CA . PHE A 1 106 ? -2.748 5.713 -1.797 1.00 91.94 106 PHE A CA 1
ATOM 811 C C . PHE A 1 106 ? -3.810 6.640 -1.199 1.00 91.94 106 PHE A C 1
ATOM 813 O O . PHE A 1 106 ? -3.489 7.566 -0.455 1.00 91.94 106 PHE A O 1
ATOM 820 N N . LYS A 1 107 ? -5.075 6.385 -1.531 1.00 91.62 107 LYS A N 1
ATOM 821 C CA . LYS A 1 107 ? -6.242 6.950 -0.846 1.00 91.62 107 LYS A CA 1
ATOM 822 C C . LYS A 1 107 ? -6.655 5.994 0.264 1.00 91.62 107 LYS A C 1
ATOM 824 O O . LYS A 1 107 ? -6.627 4.782 0.051 1.00 91.62 107 LYS A O 1
ATOM 829 N N . VAL A 1 108 ? -7.015 6.544 1.417 1.00 88.69 108 VAL A N 1
ATOM 830 C CA . VAL A 1 108 ? -7.512 5.806 2.582 1.00 88.69 108 VAL A CA 1
ATOM 831 C C . VAL A 1 108 ? -8.788 6.508 3.026 1.00 88.69 108 VAL A C 1
ATOM 833 O O . VAL A 1 108 ? -8.707 7.633 3.509 1.00 88.69 108 VAL A O 1
ATOM 836 N N . GLY A 1 109 ? -9.945 5.882 2.814 1.00 76.69 109 GLY A N 1
ATOM 837 C CA . GLY A 1 109 ? -11.247 6.488 3.114 1.00 76.69 109 GLY A CA 1
ATOM 838 C C . GLY A 1 109 ? -12.350 5.983 2.208 1.00 76.69 109 GLY A C 1
ATOM 839 O O . GLY A 1 109 ? -12.122 5.949 0.979 1.00 76.69 109 GLY A O 1
#